Protein AF-A0AA34WHZ2-F1 (afdb_monomer_lite)

Foldseek 3Di:
DDDDPPCPVVVVVVVLVVLPVPDDLVVLQVVLVVLLVQLVVQLVVLVVLQVCCVVVDPCVVVQCVVCVVVVHDSNCVSVVSNVVSPVSNVSSVVSNDDDPPPPPPD

Radius of gyration: 19.57 Å; chains: 1; bounding box: 51×30×54 Å

pLDDT: mean 75.04, std 12.73, range [37.31, 90.12]

Structure (mmCIF, N/CA/C/O backbone):
data_AF-A0AA34WHZ2-F1
#
_entry.id   AF-A0AA34WHZ2-F1
#
loop_
_atom_site.group_PDB
_atom_site.id
_atom_site.type_symbol
_atom_site.label_atom_id
_atom_site.label_alt_id
_atom_site.label_comp_id
_atom_site.label_asym_id
_atom_site.label_entity_id
_atom_site.label_seq_id
_atom_site.pdbx_PDB_ins_code
_atom_site.Cartn_x
_atom_site.Cartn_y
_atom_site.Cartn_z
_atom_site.occupancy
_atom_site.B_iso_or_equiv
_atom_site.auth_seq_id
_atom_site.auth_comp_id
_atom_site.auth_asym_id
_atom_site.auth_atom_id
_atom_site.pdbx_PDB_model_num
ATOM 1 N N . MET A 1 1 ? -30.262 9.462 -17.498 1.00 37.31 1 MET A N 1
ATOM 2 C CA . MET A 1 1 ? -29.929 8.171 -16.863 1.00 37.31 1 MET A CA 1
ATOM 3 C C . MET A 1 1 ? -29.197 8.515 -15.574 1.00 37.31 1 MET A C 1
ATOM 5 O O . MET A 1 1 ? -28.036 8.889 -15.633 1.00 37.31 1 MET A O 1
ATOM 9 N N . TYR A 1 2 ? -29.923 8.598 -14.457 1.00 40.53 2 TYR A N 1
ATOM 10 C CA . TYR A 1 2 ? -29.365 9.008 -13.166 1.00 40.53 2 TYR A CA 1
ATOM 11 C C . TYR A 1 2 ? -28.659 7.801 -12.545 1.00 40.53 2 TYR A C 1
ATOM 13 O O . TYR A 1 2 ? -29.304 6.804 -12.244 1.00 40.53 2 TYR A O 1
ATOM 21 N N . THR A 1 3 ? -27.337 7.860 -12.414 1.00 47.44 3 THR A N 1
ATOM 22 C CA . THR A 1 3 ? -26.572 6.889 -11.630 1.00 47.44 3 THR A CA 1
ATOM 23 C C . THR A 1 3 ? -26.809 7.202 -10.157 1.00 47.44 3 THR A C 1
ATOM 25 O O . THR A 1 3 ? -26.298 8.204 -9.658 1.00 47.44 3 THR A O 1
ATOM 28 N N . GLU A 1 4 ? -27.627 6.397 -9.479 1.00 52.50 4 GLU A N 1
ATOM 29 C CA . GLU A 1 4 ? -27.768 6.458 -8.023 1.00 52.50 4 GLU A CA 1
ATOM 30 C C . GLU A 1 4 ? -26.371 6.342 -7.385 1.00 52.50 4 GLU A C 1
ATOM 32 O O . GLU A 1 4 ? -25.621 5.425 -7.743 1.00 52.50 4 GLU A O 1
ATOM 37 N N . PRO A 1 5 ? -25.963 7.260 -6.487 1.00 54.03 5 PRO A N 1
ATOM 38 C CA . PRO A 1 5 ? -24.734 7.077 -5.738 1.00 54.03 5 PRO A CA 1
ATOM 39 C C . PRO A 1 5 ? -24.950 5.864 -4.838 1.00 54.03 5 PRO A C 1
ATOM 41 O O . PRO A 1 5 ? -25.695 5.924 -3.864 1.00 54.03 5 PRO A O 1
ATOM 44 N N . VAL A 1 6 ? -24.336 4.749 -5.229 1.00 57.53 6 VAL A N 1
ATOM 45 C CA . VAL A 1 6 ? -24.323 3.482 -4.502 1.00 57.53 6 VAL A CA 1
ATOM 46 C C . VAL A 1 6 ? -24.183 3.756 -3.006 1.00 57.53 6 VAL A C 1
ATOM 48 O O . VAL A 1 6 ? -23.288 4.494 -2.597 1.00 57.53 6 VAL A O 1
ATOM 51 N N . ASP A 1 7 ? -25.065 3.121 -2.234 1.00 65.19 7 ASP A N 1
ATOM 52 C CA . ASP A 1 7 ? -25.209 3.014 -0.774 1.00 65.19 7 ASP A CA 1
ATOM 53 C C . ASP A 1 7 ? -23.922 2.614 -0.003 1.00 65.19 7 ASP A C 1
ATOM 55 O O . ASP A 1 7 ? -23.956 1.890 0.990 1.00 65.19 7 ASP A O 1
ATOM 59 N N . GLN A 1 8 ? -22.738 3.058 -0.425 1.00 64.31 8 GLN A N 1
ATOM 60 C CA . GLN A 1 8 ? -21.450 2.776 0.205 1.00 64.31 8 GLN A CA 1
ATOM 61 C C . GLN A 1 8 ? -21.441 3.249 1.656 1.00 64.31 8 GLN A C 1
ATOM 63 O O . GLN A 1 8 ? -20.986 2.519 2.533 1.00 64.31 8 GLN A O 1
ATOM 68 N N . ALA A 1 9 ? -22.010 4.424 1.934 1.00 66.94 9 ALA A N 1
ATOM 69 C 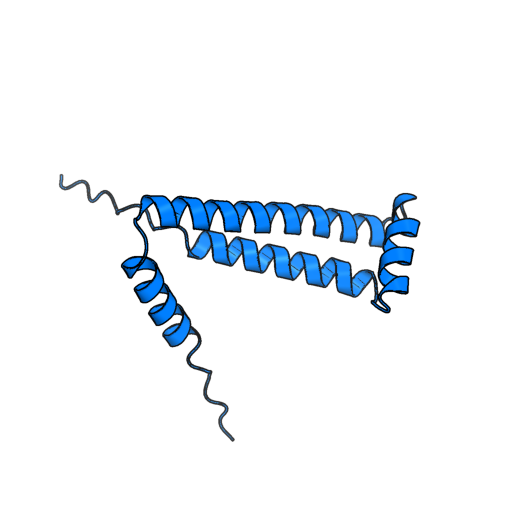CA . ALA A 1 9 ? -22.144 4.933 3.294 1.00 66.94 9 ALA A CA 1
ATOM 70 C C . ALA A 1 9 ? -23.040 4.026 4.156 1.00 66.94 9 ALA A C 1
ATOM 72 O O . ALA A 1 9 ? -22.682 3.701 5.288 1.00 66.94 9 ALA A O 1
ATOM 73 N N . ALA A 1 10 ? -24.167 3.554 3.615 1.00 72.75 10 ALA A N 1
ATOM 74 C CA . ALA A 1 10 ? -25.075 2.650 4.316 1.00 72.75 10 ALA A CA 1
ATOM 75 C C . ALA A 1 10 ? -24.457 1.256 4.528 1.00 72.75 10 ALA A C 1
ATOM 77 O O . ALA A 1 10 ? -24.626 0.653 5.592 1.00 72.75 10 ALA A O 1
ATOM 78 N N . PHE A 1 11 ? -23.697 0.754 3.552 1.00 69.06 11 PHE A N 1
ATOM 79 C CA . PHE A 1 11 ? -22.981 -0.515 3.644 1.00 69.06 11 PHE A CA 1
ATOM 80 C C . PHE A 1 11 ? -21.849 -0.453 4.675 1.00 69.06 11 PHE A C 1
ATOM 82 O O . PHE A 1 11 ? -21.785 -1.306 5.560 1.00 69.06 11 PHE A O 1
ATOM 89 N N . LEU A 1 12 ? -21.015 0.592 4.631 1.00 67.62 12 LEU A N 1
ATOM 90 C CA . LEU A 1 12 ? -19.964 0.844 5.621 1.00 67.62 12 LEU A CA 1
ATOM 91 C C . LEU A 1 12 ? -20.554 1.011 7.023 1.00 67.62 12 LEU A C 1
ATOM 93 O O . LEU A 1 12 ? -20.024 0.455 7.983 1.00 67.62 12 LEU A O 1
ATOM 97 N N . HIS A 1 13 ? -21.693 1.697 7.144 1.00 68.38 13 HIS A N 1
ATOM 98 C CA . HIS A 1 13 ? -22.413 1.847 8.405 1.00 68.38 13 HIS A CA 1
ATOM 99 C C . HIS A 1 13 ? -22.895 0.496 8.959 1.00 68.38 13 HIS A C 1
ATOM 101 O O . HIS A 1 13 ? -22.659 0.189 10.130 1.00 68.38 13 HIS A O 1
ATOM 107 N N . ARG A 1 14 ? -23.499 -0.359 8.122 1.00 71.69 14 ARG A N 1
ATOM 108 C CA . ARG A 1 14 ? -23.910 -1.721 8.516 1.00 71.69 14 ARG A CA 1
ATOM 109 C C . ARG A 1 14 ? -22.716 -2.605 8.881 1.00 71.69 14 ARG A C 1
ATOM 111 O O . ARG A 1 14 ? -22.787 -3.334 9.871 1.00 71.69 14 ARG A O 1
ATOM 118 N N . MET A 1 15 ? -21.614 -2.514 8.135 1.00 65.88 15 MET A N 1
ATOM 119 C CA . MET A 1 15 ? -20.364 -3.205 8.462 1.00 65.88 15 MET A CA 1
ATOM 120 C C . MET A 1 15 ? -19.813 -2.744 9.812 1.00 65.88 15 MET A C 1
ATOM 122 O O . MET A 1 15 ? -19.450 -3.584 10.630 1.00 65.88 15 MET A O 1
ATOM 126 N N . SER A 1 16 ? -19.828 -1.436 10.081 1.00 67.62 16 SER A N 1
ATOM 127 C CA . SER A 1 16 ? -19.448 -0.846 11.369 1.00 67.62 16 SER A CA 1
ATOM 128 C C . SER A 1 16 ? -20.291 -1.414 12.514 1.00 67.62 16 SER A C 1
ATOM 130 O O . SER A 1 16 ? -19.738 -1.860 13.518 1.00 67.62 16 SER A O 1
ATOM 132 N N . ILE A 1 17 ? -21.618 -1.481 12.362 1.00 65.56 17 ILE A N 1
ATOM 133 C CA . ILE A 1 17 ? -22.510 -2.022 13.399 1.00 65.56 17 ILE A CA 1
ATOM 134 C C . ILE A 1 17 ? -22.207 -3.503 13.657 1.00 65.56 17 ILE A C 1
ATOM 136 O O . ILE A 1 17 ? -22.035 -3.906 14.807 1.00 65.56 17 ILE A O 1
ATOM 140 N N . SER A 1 18 ? -22.073 -4.302 12.595 1.00 67.31 18 SER A N 1
ATOM 141 C CA . SER A 1 18 ? -21.690 -5.720 12.677 1.00 67.31 18 SER A CA 1
ATOM 142 C C . SER A 1 18 ? -20.335 -5.910 13.371 1.00 67.31 18 SER A C 1
ATOM 144 O O . SER A 1 18 ? -20.185 -6.756 14.255 1.00 67.31 18 SER A O 1
ATOM 146 N N . TRP A 1 19 ? -19.352 -5.085 13.013 1.00 65.06 19 TRP A N 1
ATOM 147 C CA . TRP A 1 19 ? -18.014 -5.086 13.594 1.00 65.06 19 TRP A CA 1
ATOM 148 C C . TRP A 1 19 ? -18.041 -4.774 15.092 1.00 65.06 19 TRP A C 1
ATOM 150 O O . TRP A 1 19 ? -17.404 -5.461 15.894 1.00 65.06 19 TRP A O 1
ATOM 160 N N . ARG A 1 20 ? -18.828 -3.766 15.488 1.00 65.44 20 ARG A N 1
ATOM 161 C CA . ARG A 1 20 ? -19.015 -3.384 16.892 1.00 65.44 20 ARG A CA 1
ATOM 162 C C . ARG A 1 20 ? -19.748 -4.458 17.700 1.00 65.44 20 ARG A C 1
ATOM 164 O O . ARG A 1 20 ? -19.448 -4.594 18.883 1.00 65.44 20 ARG A O 1
ATOM 171 N N . ALA A 1 21 ? -20.656 -5.209 17.077 1.00 68.50 21 ALA A N 1
ATOM 172 C CA . ALA A 1 21 ? -21.434 -6.263 17.724 1.00 68.50 21 ALA A CA 1
ATOM 173 C C . ALA A 1 21 ? -20.647 -7.570 17.933 1.00 68.50 21 ALA A C 1
ATOM 175 O O . ALA A 1 21 ? -20.873 -8.259 18.923 1.00 68.50 21 ALA A O 1
ATOM 176 N N . ARG A 1 22 ? -19.723 -7.922 17.025 1.00 67.50 22 ARG A N 1
ATOM 177 C CA . ARG A 1 22 ? -18.984 -9.197 17.104 1.00 67.50 22 ARG A CA 1
ATOM 178 C C . ARG A 1 22 ? -17.737 -9.175 17.984 1.00 67.50 22 ARG A C 1
ATOM 180 O O . ARG A 1 22 ? -17.331 -10.232 18.455 1.00 67.50 22 ARG A O 1
ATOM 187 N N . PHE A 1 23 ? -17.120 -8.014 18.202 1.00 64.44 23 PHE A N 1
ATOM 188 C CA . PHE A 1 23 ? -15.814 -7.934 18.862 1.00 64.44 23 PHE A CA 1
ATOM 189 C C . PHE A 1 23 ? -15.815 -7.011 20.085 1.00 64.44 23 PHE A C 1
ATOM 191 O O . PHE A 1 23 ? -16.414 -5.930 20.087 1.00 64.44 23 PHE A O 1
ATOM 198 N N . SER A 1 24 ? -15.072 -7.404 21.124 1.00 74.69 24 SER A N 1
ATOM 199 C CA . SER A 1 24 ? -14.802 -6.542 22.280 1.00 74.69 24 SER A CA 1
ATOM 200 C C . SER A 1 24 ? -14.066 -5.267 21.849 1.00 74.69 24 SER A C 1
ATOM 202 O O . SER A 1 24 ? -13.353 -5.253 20.844 1.00 74.69 24 SER A O 1
ATOM 204 N N . VAL A 1 25 ? -14.234 -4.180 22.607 1.00 72.31 25 VAL A N 1
ATOM 205 C CA . VAL A 1 25 ? -13.604 -2.875 22.328 1.00 72.31 25 VAL A CA 1
ATOM 206 C C . VAL A 1 25 ? -12.080 -3.006 22.228 1.00 72.31 25 VAL A C 1
ATOM 208 O O . VAL A 1 25 ? -11.471 -2.405 21.347 1.00 72.31 25 VAL A O 1
ATOM 211 N N . ARG A 1 26 ? -11.478 -3.856 23.072 1.00 75.94 26 ARG A N 1
ATOM 212 C CA . ARG A 1 26 ? -10.035 -4.137 23.063 1.00 75.94 26 ARG A CA 1
ATOM 213 C C . ARG A 1 26 ? -9.586 -4.816 21.768 1.00 75.94 26 ARG A C 1
ATOM 215 O O . ARG A 1 26 ? -8.683 -4.321 21.108 1.00 75.94 26 ARG A O 1
ATOM 222 N N . THR A 1 27 ? -10.268 -5.885 21.364 1.00 77.88 27 THR A N 1
ATOM 223 C CA . THR A 1 27 ? -9.953 -6.630 20.135 1.00 77.88 27 THR A CA 1
ATOM 224 C C . THR A 1 27 ? -10.127 -5.760 18.888 1.00 77.88 27 THR A C 1
ATOM 226 O O . THR A 1 27 ? -9.306 -5.809 17.980 1.00 77.88 27 THR A O 1
ATOM 229 N N . ARG A 1 28 ? -11.154 -4.899 18.851 1.00 77.06 28 ARG A N 1
ATOM 230 C CA . ARG A 1 28 ? -11.339 -3.929 17.757 1.00 77.06 28 ARG A CA 1
ATOM 231 C C . ARG A 1 28 ? -10.191 -2.933 17.666 1.00 77.06 28 ARG A C 1
ATOM 233 O O . ARG A 1 28 ? -9.762 -2.621 16.562 1.00 77.06 28 ARG A O 1
ATOM 240 N N . HIS A 1 29 ? -9.702 -2.449 18.805 1.00 78.75 29 HIS A N 1
ATOM 241 C CA . HIS A 1 29 ? -8.562 -1.542 18.844 1.00 78.75 29 HIS A CA 1
ATOM 242 C C . HIS A 1 29 ? -7.276 -2.228 18.364 1.00 78.75 29 HIS A C 1
ATOM 244 O O . HIS A 1 29 ? -6.567 -1.668 17.536 1.00 78.75 29 HIS A O 1
ATOM 250 N N . GLU A 1 30 ? -7.014 -3.458 18.813 1.00 83.19 30 GLU A N 1
ATOM 251 C CA . GLU A 1 30 ? -5.853 -4.248 18.379 1.00 83.19 30 GLU A CA 1
ATOM 252 C C . GLU A 1 30 ? -5.877 -4.510 16.866 1.00 83.19 30 GLU A C 1
ATOM 254 O O . GLU A 1 30 ? -4.873 -4.288 16.192 1.00 83.19 30 GLU A O 1
ATOM 259 N N . ILE A 1 31 ? -7.031 -4.890 16.306 1.00 83.25 31 ILE A N 1
ATOM 260 C CA . ILE A 1 31 ? -7.171 -5.115 14.861 1.00 83.25 31 ILE A CA 1
ATOM 261 C C . ILE A 1 31 ? -7.018 -3.807 14.076 1.00 83.25 31 ILE A C 1
ATOM 263 O O . ILE A 1 31 ? -6.303 -3.776 13.078 1.00 83.25 31 ILE A O 1
ATOM 267 N N . ALA A 1 32 ? -7.656 -2.720 14.513 1.00 81.69 32 ALA A N 1
ATOM 268 C CA . ALA A 1 32 ? -7.567 -1.438 13.820 1.00 81.69 32 ALA A CA 1
ATOM 269 C C . ALA A 1 32 ? -6.129 -0.882 13.836 1.00 81.69 32 ALA A C 1
ATOM 271 O O . ALA A 1 32 ? -5.637 -0.417 12.808 1.00 81.69 32 ALA A O 1
ATOM 272 N N . CYS A 1 33 ? -5.419 -1.022 14.961 1.00 82.38 33 CYS A N 1
ATOM 273 C CA . CYS A 1 33 ? -3.991 -0.717 15.055 1.00 82.38 33 CYS A CA 1
ATOM 274 C C . CYS A 1 33 ? -3.148 -1.608 14.138 1.00 82.38 33 CYS A C 1
ATOM 276 O O . CYS A 1 33 ? -2.277 -1.093 13.443 1.00 82.38 33 CYS A O 1
ATOM 278 N N . ALA A 1 34 ? -3.406 -2.917 14.087 1.00 86.81 34 ALA A N 1
ATOM 279 C CA . ALA A 1 34 ? -2.684 -3.818 13.191 1.00 86.81 34 ALA A CA 1
ATOM 280 C C . ALA A 1 34 ? -2.868 -3.417 11.717 1.00 86.81 34 ALA A C 1
ATOM 282 O O . ALA A 1 34 ? -1.890 -3.322 10.980 1.00 86.81 34 ALA A O 1
ATOM 283 N N . ILE A 1 35 ? -4.101 -3.101 11.306 1.00 86.38 35 ILE A N 1
ATOM 284 C CA . ILE A 1 35 ? -4.408 -2.614 9.953 1.00 86.38 35 ILE A CA 1
ATOM 285 C C . ILE A 1 35 ? -3.673 -1.298 9.673 1.00 86.38 35 ILE A C 1
ATOM 287 O O . ILE A 1 35 ? -3.064 -1.157 8.615 1.00 86.38 35 ILE A O 1
ATOM 291 N N . ALA A 1 36 ? -3.676 -0.356 10.619 1.00 86.00 36 ALA A N 1
ATOM 292 C CA . ALA A 1 36 ? -2.973 0.914 10.466 1.00 86.00 36 ALA A CA 1
ATOM 293 C C . ALA A 1 36 ? -1.452 0.721 10.332 1.00 86.00 36 ALA A C 1
ATOM 295 O O . ALA A 1 36 ? -0.834 1.331 9.464 1.00 86.00 36 ALA A O 1
ATOM 296 N N . ILE A 1 37 ? -0.844 -0.165 11.127 1.00 88.38 37 ILE A N 1
ATOM 297 C CA . ILE A 1 37 ? 0.588 -0.488 11.029 1.00 88.38 37 ILE A CA 1
ATOM 298 C C . ILE A 1 37 ? 0.908 -1.108 9.665 1.00 88.38 37 ILE A C 1
ATOM 300 O O . ILE A 1 37 ? 1.878 -0.710 9.024 1.00 88.38 37 ILE A O 1
ATOM 304 N N . ILE A 1 38 ? 0.080 -2.038 9.184 1.00 87.62 38 ILE A N 1
ATOM 305 C CA . ILE A 1 38 ? 0.250 -2.645 7.857 1.00 87.62 38 ILE A CA 1
ATOM 306 C C . ILE A 1 38 ? 0.127 -1.580 6.756 1.00 87.62 38 ILE A C 1
ATOM 308 O O . ILE A 1 38 ? 0.969 -1.525 5.859 1.00 87.62 38 ILE A O 1
ATOM 312 N N . GLY A 1 39 ? -0.871 -0.696 6.839 1.00 85.31 39 GLY A N 1
ATOM 313 C CA . GLY A 1 39 ? -1.035 0.438 5.922 1.00 85.31 39 GLY A CA 1
ATOM 314 C C . GLY A 1 39 ? 0.174 1.380 5.923 1.00 85.31 39 GLY A C 1
ATOM 315 O O . GLY A 1 39 ? 0.651 1.802 4.873 1.00 85.31 39 GLY A O 1
ATOM 316 N N . LEU A 1 40 ? 0.741 1.651 7.099 1.00 86.31 40 LEU A N 1
ATOM 317 C CA . LEU A 1 40 ? 1.933 2.484 7.243 1.00 86.31 40 LEU A CA 1
ATOM 318 C C . LEU A 1 40 ? 3.162 1.831 6.595 1.00 86.31 40 LEU A C 1
ATOM 320 O O . LEU A 1 40 ? 3.860 2.470 5.811 1.00 86.31 40 LEU A O 1
ATOM 324 N N . LEU A 1 41 ? 3.418 0.555 6.898 1.00 90.12 41 LEU A N 1
ATOM 325 C CA . LEU A 1 41 ? 4.553 -0.190 6.349 1.00 90.12 41 LEU A CA 1
ATOM 326 C C . LEU A 1 41 ? 4.461 -0.309 4.827 1.00 90.12 41 LEU A C 1
ATOM 328 O O . LEU A 1 41 ? 5.447 -0.083 4.128 1.00 90.12 41 LEU A O 1
ATOM 332 N N . THR A 1 42 ? 3.272 -0.614 4.307 1.00 86.31 42 THR A N 1
ATOM 333 C CA . THR A 1 42 ? 3.035 -0.680 2.859 1.00 86.31 42 THR A CA 1
ATOM 334 C C . THR A 1 42 ? 3.235 0.679 2.194 1.00 86.31 42 THR A C 1
ATOM 336 O O . THR A 1 42 ? 3.926 0.750 1.182 1.00 86.31 42 THR A O 1
ATOM 339 N N . SER A 1 43 ? 2.738 1.768 2.788 1.00 86.94 43 SER A N 1
ATOM 340 C CA . SER A 1 43 ? 2.961 3.121 2.270 1.00 86.94 43 SER A CA 1
ATOM 341 C C . SER A 1 43 ? 4.440 3.528 2.299 1.00 86.94 43 SER A C 1
ATOM 343 O O . SER A 1 43 ? 4.903 4.187 1.370 1.00 86.94 43 SER A O 1
ATOM 345 N N . LEU A 1 44 ? 5.195 3.141 3.333 1.00 87.44 44 LEU A N 1
ATOM 346 C CA . LEU A 1 44 ? 6.637 3.395 3.423 1.00 87.44 44 LEU A CA 1
ATOM 347 C C . LEU A 1 44 ? 7.404 2.642 2.332 1.00 87.44 44 LEU A C 1
ATOM 349 O O . LEU A 1 44 ? 8.201 3.245 1.618 1.00 87.44 44 LEU A O 1
ATOM 353 N N . LEU A 1 45 ? 7.130 1.346 2.164 1.00 86.88 45 LEU A N 1
ATOM 354 C CA . LEU A 1 45 ? 7.759 0.526 1.126 1.00 86.88 45 LEU A CA 1
ATOM 355 C C . LEU A 1 45 ? 7.416 1.026 -0.281 1.00 86.88 45 LEU A C 1
ATOM 357 O O . LEU A 1 45 ? 8.300 1.122 -1.129 1.00 86.88 45 LEU A O 1
ATOM 361 N N . ALA A 1 46 ? 6.159 1.399 -0.520 1.00 86.75 46 ALA A N 1
ATOM 362 C CA . ALA A 1 46 ? 5.734 1.970 -1.792 1.00 86.75 46 ALA A CA 1
ATOM 363 C C . ALA A 1 46 ? 6.397 3.329 -2.062 1.00 86.75 46 ALA A C 1
ATOM 365 O O . ALA A 1 46 ? 6.817 3.593 -3.184 1.00 86.75 46 ALA A O 1
ATOM 366 N N . SER A 1 47 ? 6.573 4.166 -1.036 1.00 85.44 47 SER A N 1
ATOM 367 C CA . SER A 1 47 ? 7.305 5.432 -1.157 1.00 85.44 47 SER A CA 1
ATOM 368 C C . SER A 1 47 ? 8.768 5.205 -1.558 1.00 85.44 47 SER A C 1
ATOM 370 O O . SER A 1 47 ? 9.275 5.863 -2.467 1.00 85.44 47 SER A O 1
ATOM 372 N N . VAL A 1 48 ? 9.430 4.206 -0.961 1.00 84.25 48 VAL A N 1
ATOM 373 C CA . VAL A 1 48 ? 10.781 3.788 -1.369 1.00 84.25 48 VAL A CA 1
ATOM 374 C C . VAL A 1 48 ? 10.787 3.283 -2.813 1.00 84.25 48 VAL A C 1
ATOM 376 O O . VAL A 1 48 ? 11.682 3.645 -3.571 1.00 84.25 48 VAL A O 1
ATOM 379 N N . ALA A 1 49 ? 9.789 2.500 -3.228 1.00 83.19 49 ALA A N 1
ATOM 380 C CA . ALA A 1 49 ? 9.675 2.030 -4.607 1.00 83.19 49 ALA A CA 1
ATOM 381 C C . ALA A 1 49 ? 9.525 3.195 -5.600 1.00 83.19 49 ALA A C 1
ATOM 383 O O . ALA A 1 49 ? 10.236 3.237 -6.601 1.00 83.19 49 ALA A O 1
ATOM 384 N N . VAL A 1 50 ? 8.674 4.182 -5.297 1.00 85.06 50 VAL A N 1
ATOM 385 C CA . VAL A 1 50 ? 8.538 5.413 -6.092 1.00 85.06 50 VAL A CA 1
ATOM 386 C C . VAL A 1 50 ? 9.883 6.136 -6.167 1.00 85.06 50 VAL A C 1
ATOM 388 O O . VAL A 1 50 ? 10.358 6.437 -7.259 1.00 85.06 50 VAL A O 1
ATOM 391 N N . TYR A 1 51 ? 10.550 6.351 -5.031 1.00 84.06 51 TYR A N 1
ATOM 392 C CA . TYR A 1 51 ? 11.867 6.984 -5.000 1.00 84.06 51 TYR A CA 1
ATOM 393 C C . TYR A 1 51 ? 12.876 6.252 -5.894 1.00 84.06 51 TYR A C 1
ATOM 395 O O . TYR A 1 51 ? 13.518 6.883 -6.732 1.00 84.06 51 TYR A O 1
ATOM 403 N N . VAL A 1 52 ? 12.976 4.925 -5.774 1.00 81.56 52 VAL A N 1
ATOM 404 C CA . VAL A 1 52 ? 13.885 4.077 -6.562 1.00 81.56 52 VAL A CA 1
ATOM 405 C C . VAL A 1 52 ? 13.594 4.171 -8.062 1.00 81.56 52 VAL A C 1
ATOM 407 O O . VAL A 1 52 ? 14.537 4.254 -8.851 1.00 81.56 52 VAL A O 1
ATOM 410 N N . VAL A 1 53 ? 12.316 4.204 -8.451 1.00 80.75 53 VAL A N 1
ATOM 411 C CA . VAL A 1 53 ? 11.881 4.347 -9.848 1.00 80.75 53 VAL A CA 1
ATOM 412 C C . VAL A 1 53 ? 12.303 5.692 -10.439 1.00 80.75 53 VAL A C 1
ATOM 414 O O . VAL A 1 53 ? 12.797 5.727 -11.562 1.00 80.75 53 VAL A O 1
ATOM 417 N N . PHE A 1 54 ? 12.166 6.790 -9.691 1.00 77.94 54 PHE A N 1
ATOM 418 C CA . PHE A 1 54 ? 12.460 8.135 -10.200 1.00 77.94 54 PHE A CA 1
ATOM 419 C C . PHE A 1 54 ? 13.934 8.552 -10.075 1.00 77.94 54 PHE A C 1
ATOM 421 O O . PHE A 1 54 ? 14.378 9.431 -10.810 1.00 77.94 54 PHE A O 1
ATOM 428 N N . THR A 1 55 ? 14.714 7.931 -9.185 1.00 78.94 55 THR A N 1
ATOM 429 C CA . THR A 1 55 ? 16.128 8.298 -8.955 1.00 78.94 55 THR A CA 1
ATOM 430 C C . THR A 1 55 ? 17.146 7.371 -9.616 1.00 78.94 55 THR A C 1
ATOM 432 O O . THR A 1 55 ? 18.344 7.583 -9.454 1.00 78.94 55 THR A O 1
ATOM 435 N N . SER A 1 56 ? 16.709 6.374 -10.397 1.00 66.06 56 SER A N 1
ATOM 436 C CA . SER A 1 56 ? 17.600 5.476 -11.163 1.00 66.06 56 SER A CA 1
ATOM 437 C C . SER A 1 56 ? 18.708 4.831 -10.312 1.00 66.06 56 SER A C 1
ATOM 439 O O . SER A 1 56 ? 19.832 4.621 -10.764 1.00 66.06 56 SER A O 1
ATOM 441 N N . THR A 1 57 ? 18.410 4.542 -9.045 1.00 71.94 57 THR A N 1
ATOM 442 C CA . THR A 1 57 ? 19.365 3.928 -8.109 1.00 71.94 57 THR A CA 1
ATOM 443 C C . THR A 1 57 ? 19.722 2.500 -8.547 1.00 71.94 57 THR A C 1
ATOM 445 O O . THR A 1 57 ? 18.935 1.869 -9.252 1.00 71.94 57 THR A O 1
ATOM 448 N N . PRO A 1 58 ? 20.862 1.921 -8.122 1.00 67.31 58 PRO A N 1
ATOM 449 C CA . PRO A 1 58 ? 21.258 0.558 -8.513 1.00 67.31 58 PRO A CA 1
ATOM 450 C C . PRO A 1 58 ? 20.236 -0.528 -8.123 1.00 67.31 58 PRO A C 1
ATOM 452 O O . PRO A 1 58 ? 20.188 -1.582 -8.748 1.00 67.31 58 PRO A O 1
ATOM 455 N N . PHE A 1 59 ? 19.373 -0.261 -7.136 1.00 65.94 59 PHE A N 1
ATOM 456 C CA . PHE A 1 59 ? 18.260 -1.137 -6.752 1.00 65.94 59 PHE A CA 1
ATOM 457 C C . PHE A 1 59 ? 17.069 -1.110 -7.725 1.00 65.94 59 PHE A C 1
ATOM 459 O O . PHE A 1 59 ? 16.207 -1.988 -7.658 1.00 65.94 59 PHE A O 1
ATOM 466 N N . SER A 1 60 ? 17.015 -0.139 -8.642 1.00 71.06 60 SER A N 1
ATOM 467 C CA . SER A 1 60 ? 15.952 -0.036 -9.644 1.00 71.06 60 SER A CA 1
ATOM 468 C C . SER A 1 60 ? 15.935 -1.250 -10.569 1.00 71.06 60 SER A C 1
ATOM 470 O O . SER A 1 60 ? 14.865 -1.788 -10.821 1.00 71.06 60 SER A O 1
ATOM 472 N N . ALA A 1 61 ? 17.089 -1.776 -10.984 1.00 75.69 61 ALA A N 1
ATOM 473 C CA . ALA A 1 61 ? 17.153 -2.910 -11.908 1.00 75.69 61 ALA A CA 1
ATOM 474 C C . ALA A 1 61 ? 16.350 -4.129 -11.415 1.00 75.69 61 ALA A C 1
ATOM 476 O O . ALA A 1 61 ? 15.538 -4.669 -12.166 1.00 75.69 61 ALA A O 1
ATOM 477 N N . SER A 1 62 ? 16.498 -4.511 -10.142 1.00 79.06 62 SER A N 1
ATOM 478 C CA . SER A 1 62 ? 15.765 -5.640 -9.552 1.00 79.06 62 SER A CA 1
ATOM 479 C C . SER A 1 62 ? 14.259 -5.379 -9.464 1.00 79.06 62 SER A C 1
ATOM 481 O O . SER A 1 62 ? 13.455 -6.275 -9.719 1.00 79.06 62 SER A O 1
ATOM 483 N N . PHE A 1 63 ? 13.859 -4.147 -9.137 1.00 76.56 63 PHE A N 1
ATOM 484 C CA . PHE A 1 63 ? 12.448 -3.759 -9.079 1.00 76.56 63 PHE A CA 1
ATOM 485 C C . PHE A 1 63 ? 11.801 -3.752 -10.472 1.00 76.56 63 PHE A C 1
ATOM 487 O O . PHE A 1 63 ? 10.719 -4.306 -10.662 1.00 76.56 63 PHE A O 1
ATOM 494 N N . PHE A 1 64 ? 12.489 -3.181 -11.463 1.00 80.62 64 PHE A N 1
ATOM 495 C CA . PHE A 1 64 ? 12.049 -3.155 -12.855 1.00 80.62 64 PHE A CA 1
ATOM 496 C C . PHE A 1 64 ? 11.968 -4.566 -13.444 1.00 80.62 64 PHE A C 1
ATOM 498 O O . PHE A 1 64 ? 10.973 -4.883 -14.088 1.00 80.62 64 PHE A O 1
ATOM 505 N N . GLN A 1 65 ? 12.948 -5.438 -13.182 1.00 83.50 65 GLN A N 1
ATOM 506 C CA . GLN A 1 65 ? 12.885 -6.844 -13.595 1.00 83.50 65 GLN A CA 1
ATOM 507 C C . GLN A 1 65 ? 11.696 -7.575 -12.969 1.00 83.50 65 GLN A C 1
ATOM 509 O O . GLN A 1 65 ? 10.997 -8.302 -13.672 1.00 83.50 65 GLN A O 1
ATOM 514 N N . GLY A 1 66 ? 11.428 -7.348 -11.680 1.00 81.75 66 GLY A N 1
ATOM 515 C CA . GLY A 1 66 ? 10.250 -7.901 -11.012 1.00 81.75 66 GLY A CA 1
ATOM 516 C C . GLY A 1 66 ? 8.937 -7.440 -11.652 1.00 81.75 66 GLY A C 1
ATOM 517 O O . GLY A 1 66 ? 8.059 -8.260 -11.912 1.00 81.75 66 GLY A O 1
ATOM 518 N N . CYS A 1 67 ? 8.815 -6.147 -11.968 1.00 83.06 67 CYS A N 1
ATOM 519 C CA . CYS A 1 67 ? 7.627 -5.599 -12.629 1.00 83.06 67 CYS A CA 1
ATOM 520 C C . CYS A 1 67 ? 7.458 -6.145 -14.055 1.00 83.06 67 CYS A C 1
ATOM 522 O O . CYS A 1 67 ? 6.367 -6.578 -14.422 1.00 83.06 67 CYS A O 1
ATOM 524 N N . LEU A 1 68 ? 8.547 -6.210 -14.828 1.00 83.56 68 LEU A N 1
ATOM 525 C CA . LEU A 1 68 ? 8.553 -6.763 -16.185 1.00 83.56 68 LEU A CA 1
ATOM 526 C C . LEU A 1 68 ? 8.186 -8.252 -16.208 1.00 83.56 68 LEU A C 1
ATOM 528 O O . LEU A 1 68 ? 7.424 -8.668 -17.076 1.00 83.56 68 LEU A O 1
ATOM 532 N N . ALA A 1 69 ? 8.663 -9.046 -15.244 1.00 87.31 69 ALA A N 1
ATOM 533 C CA . ALA A 1 69 ? 8.312 -10.463 -15.128 1.00 87.31 69 ALA A CA 1
ATOM 534 C C . ALA A 1 69 ? 6.810 -10.684 -14.870 1.00 87.31 69 ALA A C 1
ATOM 536 O O . ALA A 1 69 ? 6.253 -11.702 -15.274 1.00 87.31 69 ALA A O 1
ATOM 537 N N . LEU A 1 70 ? 6.154 -9.720 -14.221 1.00 83.25 70 LEU A N 1
ATOM 538 C CA . LEU A 1 70 ? 4.712 -9.717 -13.973 1.00 83.25 70 LEU A CA 1
ATOM 539 C C . LEU A 1 70 ? 3.908 -9.053 -15.106 1.00 83.25 70 LEU A C 1
ATOM 541 O O . LEU A 1 70 ? 2.682 -9.032 -15.039 1.00 83.25 70 LEU A O 1
ATOM 545 N N . GLY A 1 71 ? 4.572 -8.508 -16.134 1.00 85.12 71 GLY A N 1
ATOM 546 C CA . GLY A 1 71 ? 3.927 -7.761 -17.217 1.00 85.12 71 GLY A CA 1
ATOM 547 C C . GLY A 1 71 ? 3.318 -6.429 -16.766 1.00 85.12 71 GLY A C 1
ATOM 548 O O . GLY A 1 71 ? 2.379 -5.941 -17.390 1.00 85.12 71 GLY A O 1
ATOM 549 N N . LEU A 1 72 ? 3.815 -5.857 -15.667 1.00 85.31 72 LEU A N 1
ATOM 550 C CA . LEU A 1 72 ? 3.288 -4.642 -15.053 1.00 85.31 72 LEU A CA 1
ATOM 551 C C . LEU A 1 72 ? 4.236 -3.460 -15.264 1.00 85.31 72 LEU A C 1
ATOM 553 O O . LEU A 1 72 ? 5.459 -3.603 -15.208 1.00 85.31 72 LEU A O 1
ATOM 557 N N . GLU A 1 73 ? 3.674 -2.262 -15.430 1.00 86.69 73 GLU A N 1
ATOM 558 C CA . GLU A 1 73 ? 4.481 -1.045 -15.486 1.00 86.69 73 GLU A CA 1
ATOM 559 C C . GLU A 1 73 ? 4.978 -0.644 -14.084 1.00 86.69 73 GLU A C 1
ATOM 561 O O . GLU A 1 73 ? 4.163 -0.405 -13.188 1.00 86.69 73 GLU A O 1
ATOM 566 N N . PRO A 1 74 ? 6.299 -0.498 -13.872 1.00 81.25 74 PRO A N 1
ATOM 567 C CA . PRO A 1 74 ? 6.881 -0.245 -12.551 1.00 81.25 74 PRO A CA 1
ATOM 568 C C . PRO A 1 74 ? 6.396 1.065 -11.924 1.00 81.25 74 PRO A C 1
ATOM 570 O O . PRO A 1 74 ? 6.184 1.132 -10.714 1.00 81.25 74 PRO A O 1
ATOM 573 N N . VAL A 1 75 ? 6.158 2.091 -12.745 1.00 83.88 75 VAL A N 1
ATOM 574 C CA . VAL A 1 75 ? 5.609 3.380 -12.300 1.00 83.88 75 VAL A CA 1
ATOM 575 C C . VAL A 1 75 ? 4.175 3.210 -11.788 1.00 83.88 75 VAL A C 1
ATOM 577 O O . VAL A 1 75 ? 3.850 3.679 -10.697 1.00 83.88 75 VAL A O 1
ATOM 580 N N . ALA A 1 76 ? 3.330 2.500 -12.541 1.00 83.38 76 ALA A N 1
ATOM 581 C CA . ALA A 1 76 ? 1.944 2.242 -12.160 1.00 83.38 76 ALA A CA 1
ATOM 582 C C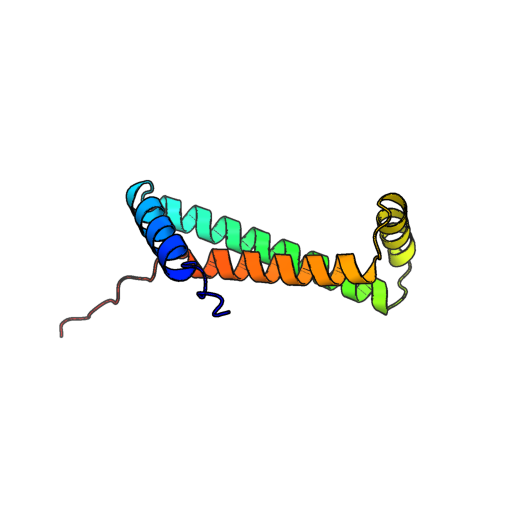 . ALA A 1 76 ? 1.857 1.379 -10.891 1.00 83.38 76 ALA A C 1
ATOM 584 O O . ALA A 1 76 ? 1.044 1.659 -10.013 1.00 83.38 76 ALA A O 1
ATOM 585 N N . VAL A 1 77 ? 2.734 0.379 -10.749 1.00 86.06 77 VAL A N 1
ATOM 586 C CA . VAL A 1 77 ? 2.817 -0.471 -9.550 1.00 86.06 77 VAL A CA 1
ATOM 587 C C . VAL A 1 77 ? 3.252 0.332 -8.326 1.00 86.06 77 VAL A C 1
ATOM 589 O O . VAL A 1 77 ? 2.643 0.212 -7.261 1.00 86.06 77 VAL A O 1
ATOM 592 N N . ALA A 1 78 ? 4.276 1.177 -8.457 1.00 85.62 78 ALA A N 1
ATOM 593 C CA . ALA A 1 78 ? 4.773 1.992 -7.352 1.00 85.62 78 ALA A CA 1
ATOM 594 C C . ALA A 1 78 ? 3.717 3.006 -6.872 1.00 85.62 78 ALA A C 1
ATOM 596 O O . ALA A 1 78 ? 3.429 3.088 -5.679 1.00 85.62 78 ALA A O 1
ATOM 597 N N . LEU A 1 79 ? 3.068 3.724 -7.794 1.00 86.94 79 LEU A N 1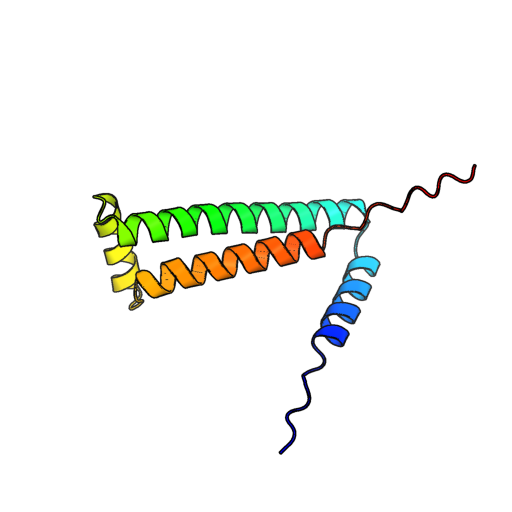
ATOM 598 C CA . LEU A 1 79 ? 2.006 4.675 -7.447 1.00 86.94 79 LEU A CA 1
ATOM 599 C C . LEU A 1 79 ? 0.741 3.975 -6.931 1.00 86.94 79 LEU A C 1
ATOM 601 O O . LEU A 1 79 ? 0.156 4.408 -5.939 1.00 86.94 79 LEU A O 1
ATOM 605 N N . GLY A 1 80 ? 0.332 2.876 -7.565 1.00 86.88 80 GLY A N 1
ATOM 606 C CA . GLY A 1 80 ? -0.847 2.111 -7.164 1.00 86.88 80 GLY A CA 1
ATOM 607 C C . GLY A 1 80 ? -0.699 1.502 -5.770 1.00 86.88 80 GLY A C 1
ATOM 608 O O . GLY A 1 80 ? -1.615 1.599 -4.954 1.00 86.88 80 GLY A O 1
ATOM 609 N N . SER A 1 81 ? 0.472 0.940 -5.459 1.00 85.38 81 SER A N 1
ATOM 610 C CA . SER A 1 81 ? 0.765 0.412 -4.121 1.00 85.38 81 SER A CA 1
ATOM 611 C C . SER A 1 81 ? 0.826 1.508 -3.056 1.00 85.38 81 SER A C 1
ATOM 613 O O . SER A 1 81 ? 0.366 1.280 -1.937 1.00 85.38 81 SER A O 1
ATOM 615 N N . LEU A 1 82 ? 1.302 2.710 -3.399 1.00 87.00 82 LEU A N 1
ATOM 616 C CA . LEU A 1 82 ? 1.294 3.858 -2.491 1.00 87.00 82 LEU A CA 1
ATOM 617 C C . LEU A 1 82 ? -0.138 4.282 -2.148 1.00 87.00 82 LEU A C 1
ATOM 619 O O . LEU A 1 82 ? -0.480 4.409 -0.974 1.00 87.00 82 LEU A O 1
ATOM 623 N N . ILE A 1 83 ? -0.987 4.447 -3.166 1.00 89.56 83 ILE A N 1
ATOM 624 C CA . ILE A 1 83 ? -2.401 4.801 -2.987 1.00 89.56 83 ILE A CA 1
ATOM 625 C C . ILE A 1 83 ? -3.109 3.734 -2.146 1.00 89.56 83 ILE A C 1
ATOM 627 O O . ILE A 1 83 ? -3.829 4.067 -1.206 1.00 89.56 83 ILE A O 1
ATOM 631 N N . LEU A 1 84 ? -2.870 2.453 -2.439 1.00 88.12 84 LEU A N 1
ATOM 632 C CA . LEU A 1 84 ? -3.452 1.347 -1.687 1.00 88.12 84 LEU A CA 1
ATOM 633 C C . LEU A 1 84 ? -3.008 1.359 -0.217 1.00 88.12 84 LEU A C 1
ATOM 635 O O . LEU A 1 84 ? -3.851 1.225 0.667 1.00 88.12 84 LEU A O 1
ATOM 639 N N . GLY A 1 85 ? -1.717 1.569 0.057 1.00 84.88 85 GLY A N 1
ATOM 640 C CA . GLY A 1 85 ? -1.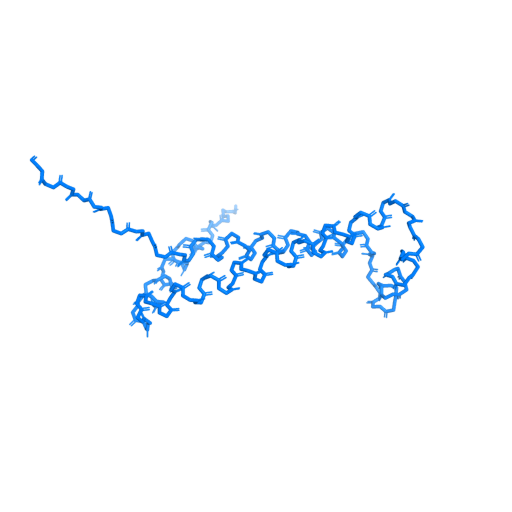192 1.673 1.421 1.00 84.88 85 GLY A CA 1
ATOM 641 C C . GLY A 1 85 ? -1.842 2.812 2.212 1.00 84.88 85 GLY A C 1
ATOM 642 O O . GLY A 1 85 ? -2.265 2.611 3.351 1.00 84.88 85 GLY A O 1
ATOM 643 N N . ILE A 1 86 ? -2.023 3.979 1.582 1.00 86.94 86 ILE A N 1
ATOM 644 C CA . ILE A 1 86 ? -2.717 5.130 2.182 1.00 86.94 86 ILE A CA 1
ATOM 645 C C . ILE A 1 86 ? -4.188 4.803 2.468 1.00 86.94 86 ILE A C 1
ATOM 647 O O . ILE A 1 86 ? -4.685 5.117 3.548 1.00 86.94 86 ILE A O 1
ATOM 651 N N . LEU A 1 87 ? -4.893 4.151 1.540 1.00 88.25 87 LEU A N 1
ATOM 652 C CA . LEU A 1 87 ? -6.287 3.748 1.750 1.00 88.25 87 LEU A CA 1
ATOM 653 C C . LEU A 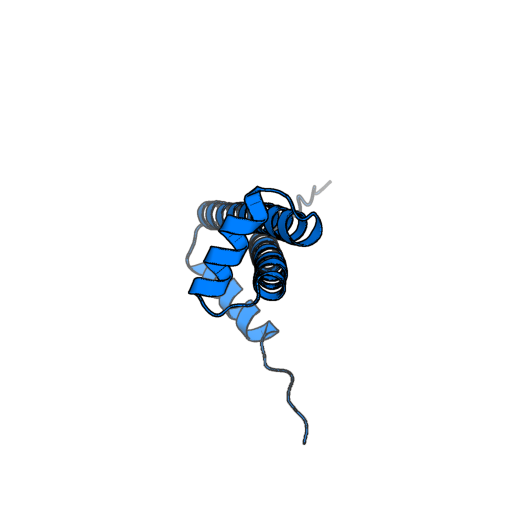1 87 ? -6.421 2.759 2.913 1.00 88.25 87 LEU A C 1
ATOM 655 O O . LEU A 1 87 ? -7.293 2.930 3.762 1.00 88.25 87 LEU A O 1
ATOM 659 N N . VAL A 1 88 ? -5.534 1.764 3.000 1.00 85.81 88 VAL A N 1
ATOM 660 C CA . VAL A 1 88 ? -5.512 0.798 4.110 1.00 85.81 88 VAL A CA 1
ATOM 661 C C . VAL A 1 88 ? -5.216 1.496 5.438 1.00 85.81 88 VAL A C 1
ATOM 663 O O . VAL A 1 88 ? -5.887 1.221 6.434 1.00 85.81 88 VAL A O 1
ATOM 666 N N . LEU A 1 89 ? -4.265 2.434 5.453 1.00 84.50 89 LEU A N 1
ATOM 667 C CA . LEU A 1 89 ? -3.964 3.257 6.623 1.00 84.50 89 LEU A CA 1
ATOM 668 C C . LEU A 1 89 ? -5.206 4.038 7.078 1.00 84.50 89 LEU A C 1
ATOM 670 O O . LEU A 1 89 ? -5.568 3.980 8.253 1.00 84.50 89 LEU A O 1
ATOM 674 N N . LEU A 1 90 ? -5.888 4.720 6.151 1.00 83.50 90 LEU A N 1
ATOM 675 C CA . LEU A 1 90 ? -7.114 5.474 6.427 1.00 83.50 90 LEU A CA 1
ATOM 676 C C . LEU A 1 90 ? -8.238 4.570 6.941 1.00 83.50 90 LEU A C 1
ATOM 678 O O . LEU A 1 90 ? -8.923 4.942 7.892 1.00 83.50 90 LEU A O 1
ATOM 682 N N . CYS A 1 91 ? -8.403 3.371 6.377 1.00 81.50 91 CYS A N 1
ATOM 683 C CA . CYS A 1 91 ? -9.350 2.381 6.884 1.00 81.50 91 CYS A CA 1
ATOM 684 C C . CYS A 1 91 ? -9.022 1.966 8.322 1.00 81.50 91 CYS A C 1
ATOM 686 O O . CYS A 1 91 ? -9.922 1.930 9.160 1.00 81.50 91 CYS A O 1
ATOM 688 N N . GLY A 1 92 ? -7.749 1.691 8.623 1.00 78.50 92 GLY A N 1
ATOM 689 C CA . GLY A 1 92 ? -7.294 1.385 9.979 1.00 78.50 92 GLY A CA 1
ATOM 690 C C . GLY A 1 92 ? -7.633 2.512 10.951 1.00 78.50 92 GLY A C 1
ATOM 691 O O . GLY A 1 92 ? -8.275 2.267 11.967 1.00 78.50 92 GLY A O 1
ATOM 692 N N . VAL A 1 93 ? -7.302 3.756 10.594 1.00 81.00 93 VAL A N 1
ATOM 693 C CA . VAL A 1 93 ? -7.613 4.951 11.397 1.00 81.00 93 VAL A CA 1
ATOM 694 C C . VAL A 1 93 ? -9.118 5.133 11.599 1.00 81.00 93 VAL A C 1
ATOM 696 O O . VAL A 1 93 ? -9.551 5.390 12.718 1.00 81.00 93 VAL A O 1
ATOM 699 N N . TYR A 1 94 ? -9.930 4.950 10.558 1.00 77.25 94 TYR A N 1
ATOM 700 C CA . TYR A 1 94 ? -11.388 5.056 10.651 1.00 77.25 94 TYR A CA 1
ATOM 701 C C . TYR A 1 94 ? -12.009 3.977 11.555 1.00 77.25 94 TYR A C 1
ATOM 703 O O . TYR A 1 94 ? -13.031 4.200 12.201 1.00 77.25 94 TYR A O 1
ATOM 711 N N . LEU A 1 95 ? -11.388 2.798 11.619 1.00 73.19 95 LEU A N 1
ATOM 712 C CA . LEU A 1 95 ? -11.823 1.689 12.467 1.00 73.19 95 LEU A CA 1
ATOM 713 C C . LEU A 1 95 ? -11.421 1.853 13.940 1.00 73.19 95 LEU A C 1
ATOM 715 O O . LEU A 1 95 ? -11.944 1.108 14.779 1.00 73.19 95 LEU A O 1
ATOM 719 N N . LEU A 1 96 ? -10.520 2.788 14.280 1.00 72.44 96 LEU A N 1
ATOM 720 C CA . LEU A 1 96 ? -10.160 3.024 15.676 1.00 72.44 96 LEU A CA 1
ATOM 721 C C . LEU A 1 96 ? -11.409 3.482 16.453 1.00 72.44 96 LEU A C 1
ATOM 723 O O . LEU A 1 96 ? -12.096 4.416 16.036 1.00 72.44 96 LEU A O 1
ATOM 727 N N . PRO A 1 97 ? -11.724 2.851 17.600 1.00 63.50 97 PRO A N 1
ATOM 728 C CA . PRO A 1 97 ? -12.825 3.308 18.430 1.00 63.50 97 PRO A CA 1
ATOM 729 C C . PRO A 1 97 ? -12.532 4.732 18.915 1.00 63.50 97 PRO A C 1
ATOM 731 O O . PRO A 1 97 ? -11.500 4.974 19.545 1.00 63.50 97 PRO A O 1
ATOM 734 N N . GLU A 1 98 ? -13.443 5.665 18.630 1.00 65.00 98 GLU A N 1
ATOM 735 C CA . GLU A 1 98 ? -13.412 7.002 19.221 1.00 65.00 98 GLU A CA 1
ATOM 736 C C . GLU A 1 98 ? -13.304 6.856 20.742 1.00 65.00 98 GLU A C 1
ATOM 738 O O . GLU A 1 98 ? -14.072 6.109 21.363 1.00 65.00 98 GLU A O 1
ATOM 743 N N . LYS A 1 99 ? -12.324 7.537 21.350 1.00 56.81 99 LYS A N 1
ATOM 744 C CA . LYS A 1 99 ? -12.239 7.595 22.811 1.00 56.81 99 LYS A CA 1
ATOM 745 C C . LYS A 1 99 ? -13.587 8.106 23.325 1.00 56.81 99 LYS A C 1
ATOM 747 O O . LYS A 1 99 ? -14.102 9.068 22.746 1.00 56.81 99 LYS A O 1
ATOM 752 N N . PRO A 1 100 ? -14.162 7.510 24.385 1.00 50.88 100 PRO A N 1
ATOM 753 C CA . PRO A 1 100 ? -15.348 8.087 24.992 1.00 50.88 100 PRO A CA 1
ATOM 754 C C . PRO A 1 100 ? -15.007 9.538 25.322 1.00 50.88 100 PRO A C 1
ATOM 756 O O . PRO A 1 100 ? -14.007 9.787 25.998 1.00 50.88 100 PRO A O 1
ATOM 759 N N . LYS A 1 101 ? -15.790 10.487 24.789 1.00 49.69 101 LYS A N 1
ATOM 760 C CA . LYS A 1 101 ? -15.764 11.876 25.250 1.00 49.69 101 LYS A CA 1
ATOM 761 C C . LYS A 1 101 ? -15.864 11.794 26.765 1.00 49.69 101 LYS A C 1
ATOM 763 O O . LYS A 1 101 ? -16.922 11.451 27.293 1.00 49.69 101 LYS A O 1
ATOM 768 N N . THR A 1 102 ? -14.755 12.041 27.454 1.00 50.66 102 THR A N 1
ATOM 769 C CA . THR A 1 102 ? -14.743 12.283 28.889 1.00 50.66 102 THR A CA 1
ATOM 770 C C . THR A 1 102 ? -15.513 13.575 29.070 1.00 50.66 102 THR A C 1
ATOM 772 O O . THR A 1 102 ? -14.950 14.667 29.034 1.00 50.66 102 THR A O 1
ATOM 775 N N . THR A 1 103 ? -16.834 13.442 29.147 1.00 47.84 103 THR A N 1
ATOM 776 C CA . THR A 1 103 ? -17.724 14.484 29.626 1.00 47.84 103 THR A CA 1
ATOM 777 C C . THR A 1 103 ? -17.380 14.579 31.101 1.00 47.84 103 THR A C 1
ATOM 779 O O . THR A 1 103 ? -17.903 13.828 31.918 1.00 47.84 103 THR A O 1
ATOM 782 N N . PHE A 1 104 ? -16.378 15.399 31.418 1.00 51.12 104 PHE A N 1
ATOM 783 C CA . PHE A 1 104 ? -16.194 15.893 32.768 1.00 51.12 104 PHE A CA 1
ATOM 784 C C . PHE A 1 104 ? -17.473 16.665 33.080 1.00 51.12 104 PHE A C 1
ATOM 786 O O . PHE A 1 104 ? -17.677 17.770 32.586 1.00 51.12 104 PHE A O 1
ATOM 793 N N . ILE A 1 105 ? -18.380 16.010 33.801 1.00 50.38 105 ILE A N 1
ATOM 794 C CA . ILE A 1 105 ? -19.478 16.675 34.484 1.00 50.38 105 ILE A CA 1
ATOM 795 C C . ILE A 1 105 ? -18.793 17.432 35.622 1.00 50.38 105 ILE A C 1
ATOM 797 O O . ILE A 1 105 ? -18.318 16.806 36.569 1.00 50.38 105 ILE A O 1
ATOM 801 N N . ASN A 1 106 ? -18.650 18.744 35.462 1.00 40.78 106 ASN A N 1
ATOM 802 C CA . ASN A 1 106 ? -18.337 19.673 36.541 1.00 40.78 106 ASN A CA 1
ATOM 803 C C . ASN A 1 106 ? -19.488 20.666 36.642 1.00 40.78 106 ASN A C 1
ATOM 805 O O . ASN A 1 106 ? -19.898 21.159 35.565 1.00 40.78 106 ASN A O 1
#

Organism: Chlamydia pecorum (strain ATCC VR-628 / DSM 29919 / E58) (NCBI:txid331635)

Sequence (106 aa):
MYTEPVDQAAFLHRMSISWRARFSVRTRHEIACAIAIIGLLTSLLASVAVYVVFTSTPFSASFFQGCLALGLEPVAVALGSLILGILVLLCGVYLLPEKPKT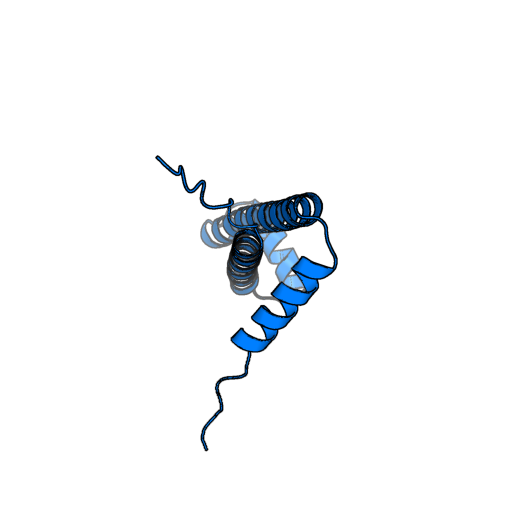TFIN

Secondary structure (DSSP, 8-state):
------SHHHHHHHHHHHHHHHS-HHHHHHHHHHHHHHHHHHHHHHHHHHHHHHHT-TTHHHHHHHHHHTT--HHHHHHHHHHHHHHHHHHHHHHSPPPP------